Protein AF-A0A497E770-F1 (afdb_monomer)

Sequence (151 aa):
AVSGDGEGLGLEVDGEALLILPGSFDDLVATARLDLGAFEGTIGLAHHVEATGAAIMFTVSKAGEVQLMQRSGQKDTALDTATIPQSRRVVELRTTAAGNHLKGFVDGEMTVHGHGATGEPGGVGLSLNGQGIVRILEMTVEPAGGSSGNN

Radius of gyration: 15.02 Å; Cα contacts (8 Å, |Δi|>4): 407; chains: 1; bounding box: 32×31×53 Å

Solvent-accessible surface area (backbone atoms only — not comparable to full-atom values): 7976 Å² total; per-residue (Å²): 131,83,79,81,84,64,81,54,55,76,41,84,42,80,45,79,48,75,51,69,50,93,67,67,40,63,39,24,37,39,40,38,32,34,38,38,80,55,41,50,47,33,41,31,45,31,32,25,38,43,98,75,53,27,27,35,38,34,36,41,29,55,80,14,48,33,40,33,29,43,32,55,58,94,44,77,41,80,53,28,70,42,74,49,78,59,54,57,50,62,43,38,42,34,40,38,35,54,75,41,45,36,38,32,25,52,73,85,42,81,62,36,69,27,68,50,84,58,75,66,63,13,25,40,32,41,34,39,37,33,44,39,34,42,21,43,65,44,76,51,76,45,72,53,78,77,92,77,73,94,127

Nearest PDB structures (foldseek):
  4b1m-assembly3_C  TM=8.401E-01  e=3.711E-09  Bacillus subtilis
  4cce-assembly1_A  TM=8.482E-01  e=1.479E-05  Mus musculus
  5nxb-assembly1_A  TM=8.382E-01  e=1.033E-05  Mus musculus
  3zr5-assembly1_A  TM=7.896E-01  e=4.557E-06  Mus musculus
  4lbq-assembly2_B  TM=6.178E-01  e=1.269E-03  Mus musculus

Structure (mmCIF, N/CA/C/O backbone):
data_AF-A0A497E770-F1
#
_entry.id   AF-A0A497E770-F1
#
loop_
_atom_site.group_PDB
_atom_site.id
_atom_site.type_symbol
_atom_site.label_atom_id
_atom_site.label_alt_id
_atom_site.label_comp_id
_atom_site.label_asym_id
_atom_site.label_entity_id
_atom_site.label_seq_id
_atom_site.pdbx_PDB_ins_code
_atom_site.Cartn_x
_atom_site.Cartn_y
_atom_site.Cartn_z
_atom_site.occupancy
_atom_site.B_iso_or_equiv
_atom_site.auth_seq_id
_atom_site.auth_comp_id
_atom_site.auth_asym_id
_atom_site.auth_atom_id
_atom_site.pdbx_PDB_model_num
ATOM 1 N N . ALA A 1 1 ? 1.357 -11.106 25.027 1.00 42.34 1 ALA A N 1
ATOM 2 C CA . ALA A 1 1 ? 0.780 -12.242 24.288 1.00 42.34 1 ALA A CA 1
ATOM 3 C C . ALA A 1 1 ? -0.262 -11.666 23.356 1.00 42.34 1 ALA A C 1
ATOM 5 O O . ALA A 1 1 ? -1.248 -11.124 23.839 1.00 42.34 1 ALA A O 1
ATOM 6 N N . VAL A 1 2 ? 0.009 -11.675 22.055 1.00 46.62 2 VAL A N 1
ATOM 7 C CA . VAL A 1 2 ? -0.959 -11.213 21.066 1.00 46.62 2 VAL A CA 1
ATOM 8 C C . VAL A 1 2 ? -2.086 -12.243 21.047 1.00 46.62 2 VAL A C 1
ATOM 10 O O . VAL A 1 2 ? -1.852 -13.396 20.693 1.00 46.62 2 VAL A O 1
ATOM 13 N N . SER A 1 3 ? -3.274 -11.883 21.531 1.00 46.50 3 SER A N 1
ATOM 14 C CA . SER A 1 3 ? -4.437 -12.770 21.479 1.00 46.50 3 SER A CA 1
ATOM 15 C C . SER A 1 3 ? -4.799 -12.998 20.011 1.00 46.50 3 SER A C 1
ATOM 17 O O . SER A 1 3 ? -5.285 -12.092 19.328 1.00 46.50 3 SER A O 1
ATOM 19 N N . GLY A 1 4 ? -4.498 -14.203 19.524 1.00 51.50 4 GLY A N 1
ATOM 20 C CA . GLY A 1 4 ? -4.634 -14.661 18.139 1.00 51.50 4 GLY A CA 1
ATOM 21 C C . GLY A 1 4 ? -6.071 -14.854 17.651 1.00 51.50 4 GLY A C 1
ATOM 22 O O . GLY A 1 4 ? -6.297 -15.641 16.741 1.00 51.50 4 GLY A O 1
ATOM 23 N N . ASP A 1 5 ? -7.040 -14.144 18.222 1.00 59.41 5 ASP A N 1
ATOM 24 C CA . ASP A 1 5 ? -8.452 -14.326 17.897 1.00 59.41 5 ASP A CA 1
ATOM 25 C C . ASP A 1 5 ? -8.842 -13.373 16.759 1.00 59.41 5 ASP A C 1
ATOM 27 O O . ASP A 1 5 ? -9.276 -12.240 16.967 1.00 59.41 5 ASP A O 1
ATOM 31 N N . GLY A 1 6 ? -8.602 -13.813 15.526 1.00 65.88 6 GLY A N 1
ATOM 32 C CA . GLY A 1 6 ? -9.051 -13.150 14.303 1.00 65.88 6 GLY A CA 1
ATOM 33 C C . GLY A 1 6 ? -8.564 -13.893 13.061 1.00 65.88 6 GLY A C 1
ATOM 34 O O . GLY A 1 6 ? -7.470 -14.445 13.069 1.00 65.88 6 GLY A O 1
ATOM 35 N N . GLU A 1 7 ? -9.383 -13.923 12.012 1.00 85.69 7 GLU A N 1
ATOM 36 C CA . GLU A 1 7 ? -9.039 -14.524 10.718 1.00 85.69 7 GLU A CA 1
ATOM 37 C C . GLU A 1 7 ? -7.866 -13.779 10.044 1.00 85.69 7 GLU A C 1
ATOM 39 O O . GLU A 1 7 ? -7.706 -12.571 10.232 1.00 85.69 7 GLU A O 1
ATOM 44 N N . GLY A 1 8 ? -7.057 -14.493 9.254 1.00 92.12 8 GLY A N 1
ATOM 45 C CA . GLY A 1 8 ? -5.955 -13.926 8.467 1.00 92.12 8 GLY A CA 1
ATOM 46 C C . GLY A 1 8 ? -4.569 -13.985 9.125 1.00 92.12 8 GLY A C 1
ATOM 47 O O . GLY A 1 8 ? -4.388 -14.496 10.231 1.00 92.12 8 GLY A O 1
ATOM 48 N N . LEU A 1 9 ? -3.566 -13.459 8.415 1.00 95.06 9 LEU A N 1
ATOM 49 C CA . LEU A 1 9 ? -2.182 -13.354 8.890 1.00 95.06 9 LEU A CA 1
ATOM 50 C C . LEU A 1 9 ? -2.005 -12.062 9.697 1.00 95.06 9 LEU A C 1
ATOM 52 O O . LEU A 1 9 ? -2.073 -10.969 9.140 1.00 95.06 9 LEU A O 1
ATOM 56 N N . GLY A 1 10 ? -1.771 -12.182 11.004 1.00 95.25 10 GLY A N 1
ATOM 57 C CA . GLY A 1 10 ? -1.498 -11.042 11.881 1.00 95.25 10 GLY A CA 1
ATOM 58 C C . GLY A 1 10 ? -0.039 -10.591 11.827 1.00 95.25 10 GLY A C 1
ATOM 59 O O . GLY A 1 10 ? 0.865 -11.403 12.015 1.00 95.25 10 GLY A O 1
ATOM 60 N N . LEU A 1 11 ? 0.176 -9.294 11.622 1.00 94.81 11 LEU A N 1
ATOM 61 C CA . LEU A 1 11 ? 1.476 -8.632 11.671 1.00 94.81 11 LEU A CA 1
ATOM 62 C C . LEU A 1 11 ? 1.491 -7.646 12.835 1.00 94.81 11 LEU A C 1
ATOM 64 O O . LEU A 1 11 ? 0.680 -6.723 12.861 1.00 94.81 11 LEU A O 1
ATOM 68 N N . GLU A 1 12 ? 2.405 -7.838 13.783 1.00 97.00 12 GLU A N 1
ATOM 69 C CA . GLU A 1 12 ? 2.709 -6.829 14.798 1.00 97.00 12 GLU A CA 1
ATOM 70 C C . GLU A 1 12 ? 3.667 -5.798 14.192 1.00 97.00 12 GLU A C 1
ATOM 72 O O . GLU A 1 12 ? 4.723 -6.150 13.667 1.00 97.00 12 GLU A O 1
ATOM 77 N N . VAL A 1 13 ? 3.256 -4.534 14.218 1.00 97.19 13 VAL A N 1
ATOM 78 C CA . VAL A 1 13 ? 3.951 -3.404 13.602 1.00 97.19 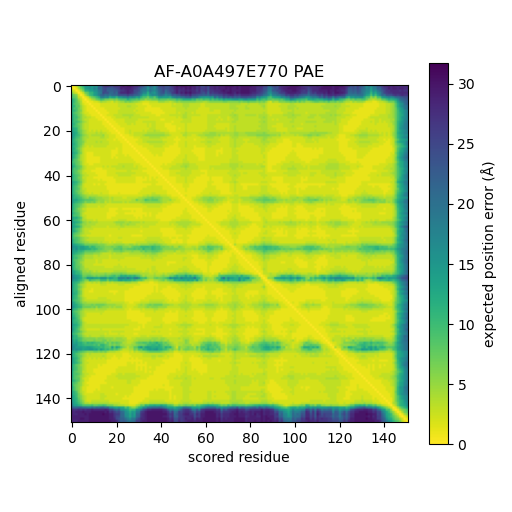13 VAL A CA 1
ATOM 79 C C . VAL A 1 13 ? 4.350 -2.425 14.698 1.00 97.19 13 VAL A C 1
ATOM 81 O O . VAL A 1 13 ? 3.533 -2.087 15.557 1.00 97.19 13 VAL A O 1
ATOM 84 N N . ASP A 1 14 ? 5.594 -1.958 14.639 1.00 97.56 14 ASP A N 1
ATOM 85 C CA . ASP A 1 14 ? 6.119 -0.871 15.463 1.00 97.56 14 ASP A CA 1
ATOM 86 C C . ASP A 1 14 ? 7.058 -0.010 14.603 1.00 97.56 14 ASP A C 1
ATOM 88 O O . ASP A 1 14 ? 8.224 -0.345 14.392 1.00 97.56 14 ASP A O 1
ATOM 92 N N . GLY A 1 15 ? 6.514 1.062 14.026 1.00 97.19 15 GLY A N 1
ATOM 93 C CA . GLY A 1 15 ? 7.199 1.939 13.076 1.00 97.19 15 GLY A CA 1
ATOM 94 C C . GLY A 1 15 ? 6.907 1.614 11.607 1.00 97.19 15 GLY A C 1
ATOM 95 O O . GLY A 1 15 ? 5.825 1.136 11.263 1.00 97.19 15 GLY A O 1
ATOM 96 N N . GLU A 1 16 ? 7.864 1.937 10.732 1.00 95.19 16 GLU A N 1
ATOM 97 C CA . GLU A 1 16 ? 7.757 1.731 9.283 1.00 95.19 16 GLU A CA 1
ATOM 98 C C . GLU A 1 16 ? 8.191 0.314 8.889 1.00 95.19 16 GLU A C 1
ATOM 100 O O . GLU A 1 16 ? 9.257 -0.163 9.281 1.00 95.19 16 GLU A O 1
ATOM 105 N N . ALA A 1 17 ? 7.374 -0.346 8.073 1.00 94.50 17 ALA A N 1
ATOM 106 C CA . ALA A 1 17 ? 7.645 -1.661 7.524 1.00 94.50 17 ALA A CA 1
ATOM 107 C C . ALA A 1 17 ? 7.157 -1.769 6.075 1.00 94.50 17 ALA A C 1
ATOM 109 O O . ALA A 1 17 ? 6.148 -1.182 5.675 1.00 94.50 17 ALA A O 1
ATOM 110 N N . LEU A 1 18 ? 7.872 -2.579 5.297 1.00 94.50 18 LEU A N 1
ATOM 111 C CA . LEU A 1 18 ? 7.521 -2.927 3.929 1.00 94.50 18 LEU A CA 1
ATOM 112 C C . LEU A 1 18 ? 7.555 -4.450 3.787 1.00 94.50 18 LEU A C 1
ATOM 114 O O . LEU A 1 18 ? 8.606 -5.069 3.957 1.00 94.50 18 LEU A O 1
ATOM 118 N N . LEU A 1 19 ? 6.407 -5.054 3.490 1.00 95.25 19 LEU A N 1
ATOM 119 C CA . LEU A 1 19 ? 6.296 -6.487 3.223 1.00 95.25 19 LEU A CA 1
ATOM 120 C C . LEU A 1 19 ? 6.186 -6.696 1.717 1.00 95.25 19 LEU A C 1
ATOM 122 O O . LEU A 1 19 ? 5.151 -6.377 1.140 1.00 95.25 19 LEU A O 1
ATOM 126 N N . ILE A 1 20 ? 7.225 -7.251 1.096 1.00 96.00 20 ILE A N 1
ATOM 127 C CA . ILE A 1 20 ? 7.279 -7.486 -0.352 1.00 96.00 20 ILE A CA 1
ATOM 128 C C . ILE A 1 20 ? 7.013 -8.958 -0.656 1.00 96.00 20 ILE A C 1
ATOM 130 O O . ILE A 1 20 ? 7.652 -9.844 -0.086 1.00 96.00 20 ILE A O 1
ATOM 134 N N . LEU A 1 21 ? 6.072 -9.213 -1.563 1.00 93.81 21 LEU A N 1
ATOM 135 C CA . LEU A 1 21 ? 5.801 -10.553 -2.068 1.00 93.81 21 LEU A CA 1
ATOM 136 C C . LEU A 1 21 ? 6.883 -10.980 -3.074 1.00 93.81 21 LEU A C 1
ATOM 138 O O . LEU A 1 21 ? 7.427 -10.133 -3.786 1.00 93.81 21 LEU A O 1
ATOM 142 N N . PRO A 1 22 ? 7.188 -12.285 -3.186 1.00 91.25 22 PRO A N 1
ATOM 143 C CA . PRO A 1 22 ? 8.055 -12.783 -4.246 1.00 91.25 22 PRO A CA 1
ATOM 144 C C . PRO A 1 22 ? 7.493 -12.456 -5.636 1.00 91.25 22 PRO A C 1
ATOM 146 O O . PRO A 1 22 ? 6.308 -12.663 -5.892 1.00 91.25 22 PRO A O 1
ATOM 149 N N . GLY A 1 23 ? 8.361 -12.010 -6.544 1.00 93.00 23 GLY A N 1
ATOM 150 C CA . GLY A 1 23 ? 8.005 -11.674 -7.923 1.00 93.00 23 GLY A CA 1
ATOM 151 C C . GLY A 1 23 ? 8.440 -10.264 -8.316 1.00 93.00 23 GLY A C 1
ATOM 152 O O . GLY A 1 23 ? 8.894 -9.480 -7.484 1.00 93.00 23 GLY A O 1
ATOM 153 N N . SER A 1 24 ? 8.321 -9.965 -9.605 1.00 95.94 24 SER A N 1
ATOM 154 C CA . SER A 1 24 ? 8.532 -8.637 -10.177 1.00 95.94 24 SER A CA 1
ATOM 155 C C . SER A 1 24 ? 7.436 -8.392 -11.209 1.00 95.94 24 SER A C 1
ATOM 157 O O . SER A 1 24 ? 7.101 -9.297 -11.979 1.00 95.94 24 SER A O 1
ATOM 159 N N . PHE A 1 25 ? 6.841 -7.204 -11.161 1.00 96.31 25 PHE A N 1
ATOM 160 C CA . PHE A 1 25 ? 5.668 -6.842 -11.943 1.00 96.31 25 PHE A CA 1
ATOM 161 C C . PHE A 1 25 ? 5.871 -5.464 -12.570 1.00 96.31 25 PHE A C 1
ATOM 163 O O . PHE A 1 25 ? 6.338 -4.544 -11.897 1.00 96.31 25 PHE A O 1
ATOM 170 N N . ASP A 1 26 ? 5.518 -5.365 -13.849 1.00 95.31 26 ASP A N 1
ATOM 171 C CA . ASP A 1 26 ? 5.428 -4.117 -14.606 1.00 95.31 26 ASP A CA 1
ATOM 172 C C . ASP A 1 26 ? 3.988 -3.593 -14.479 1.00 95.31 26 ASP A C 1
ATOM 174 O O . ASP A 1 26 ? 3.549 -3.214 -13.394 1.00 95.31 26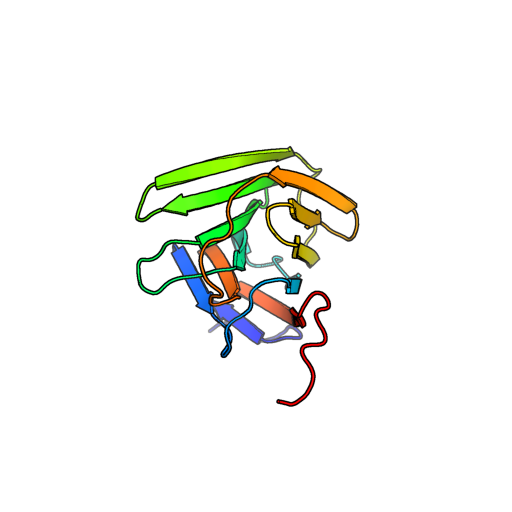 ASP A O 1
ATOM 178 N N . ASP A 1 27 ? 3.176 -3.733 -15.524 1.00 95.94 27 ASP A N 1
ATOM 179 C CA . ASP A 1 27 ? 1.733 -3.535 -15.445 1.00 95.94 27 ASP A CA 1
ATOM 180 C C . ASP A 1 27 ? 1.085 -4.537 -14.474 1.00 95.94 27 ASP A C 1
ATOM 182 O O . ASP A 1 27 ? 1.232 -5.759 -14.599 1.00 95.94 27 ASP A O 1
ATOM 186 N N . LEU A 1 28 ? 0.336 -4.025 -13.495 1.00 97.50 28 LEU A N 1
ATOM 187 C CA . LEU A 1 28 ? -0.188 -4.822 -12.385 1.00 97.50 28 LEU A CA 1
ATOM 188 C C . LEU A 1 28 ? -1.523 -4.320 -11.844 1.00 97.50 28 LEU A C 1
ATOM 190 O O . LEU A 1 28 ? -1.855 -3.135 -11.898 1.00 97.50 28 LEU A O 1
ATOM 194 N N . VAL A 1 29 ? -2.240 -5.248 -11.222 1.00 98.25 29 VAL A N 1
ATOM 195 C CA . VAL A 1 29 ? -3.309 -4.996 -10.263 1.00 98.25 29 VAL A CA 1
ATOM 196 C C . VAL A 1 29 ? -2.905 -5.658 -8.954 1.00 98.25 29 VAL A C 1
ATOM 198 O O . VAL A 1 29 ? -2.672 -6.863 -8.915 1.00 98.25 29 VAL A O 1
ATOM 201 N N . ALA A 1 30 ? -2.839 -4.887 -7.874 1.00 98.44 30 ALA A N 1
ATOM 202 C CA . ALA A 1 30 ? -2.635 -5.425 -6.535 1.00 98.44 30 ALA A CA 1
ATOM 203 C C . ALA A 1 30 ? -3.823 -5.066 -5.653 1.00 98.44 30 ALA A C 1
ATOM 205 O O . ALA A 1 30 ? -4.250 -3.912 -5.636 1.00 98.44 30 ALA A O 1
ATOM 206 N N . THR A 1 31 ? -4.350 -6.048 -4.928 1.00 98.62 31 THR A N 1
ATOM 207 C CA . THR A 1 31 ? -5.463 -5.872 -3.989 1.00 98.62 31 THR A CA 1
ATOM 208 C C . THR A 1 31 ? -5.063 -6.429 -2.629 1.00 98.62 31 THR A C 1
ATOM 210 O O . THR A 1 31 ? -4.452 -7.491 -2.549 1.00 98.62 31 THR A O 1
ATOM 213 N N . ALA A 1 32 ? -5.409 -5.727 -1.554 1.00 9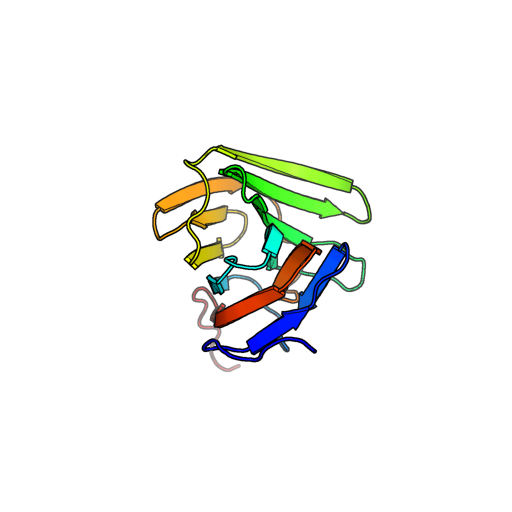8.44 32 ALA A N 1
ATOM 214 C CA . ALA A 1 32 ? -5.254 -6.205 -0.189 1.00 98.44 32 ALA A CA 1
ATOM 215 C C . ALA A 1 32 ? -6.501 -5.894 0.632 1.00 98.44 32 ALA A C 1
ATOM 217 O O . ALA A 1 32 ? -6.984 -4.763 0.643 1.00 98.44 32 ALA A O 1
ATOM 218 N N . ARG A 1 33 ? -6.987 -6.893 1.367 1.00 98.12 33 ARG A N 1
ATOM 219 C CA . ARG A 1 33 ? -8.090 -6.753 2.316 1.00 98.12 33 ARG A CA 1
ATOM 220 C C . ARG A 1 33 ? -7.546 -6.915 3.728 1.00 98.12 33 ARG A C 1
ATOM 222 O O . ARG A 1 33 ? -6.981 -7.958 4.062 1.00 98.12 33 ARG A O 1
ATOM 229 N N . LEU A 1 34 ? -7.686 -5.876 4.544 1.00 97.25 34 LEU A N 1
ATOM 230 C CA . LEU A 1 34 ? -6.986 -5.739 5.822 1.00 97.25 34 LEU A CA 1
ATOM 231 C C . LEU A 1 34 ? -7.971 -5.451 6.960 1.00 97.25 34 LEU A C 1
ATOM 233 O O . LEU A 1 34 ? -8.878 -4.642 6.786 1.00 97.25 34 LEU A O 1
ATOM 237 N N . ASP A 1 35 ? -7.775 -6.066 8.130 1.00 95.94 35 ASP A N 1
ATOM 238 C CA . ASP A 1 35 ? -8.423 -5.662 9.389 1.00 95.94 35 ASP A CA 1
ATOM 239 C C . ASP A 1 35 ? -7.449 -4.807 10.217 1.00 95.94 35 ASP A C 1
ATOM 241 O O . ASP A 1 35 ? -6.369 -5.259 10.609 1.00 95.94 35 ASP A O 1
ATOM 245 N N . LEU A 1 36 ? -7.859 -3.563 10.468 1.00 94.19 36 LEU A N 1
ATOM 246 C CA . LEU A 1 36 ? -7.144 -2.499 11.173 1.00 94.19 36 LEU A CA 1
ATOM 247 C C . LEU A 1 36 ? -7.699 -2.247 12.584 1.00 94.19 36 LEU A C 1
ATOM 249 O O . LEU A 1 36 ? -7.361 -1.251 13.223 1.00 94.19 36 LEU A O 1
ATOM 253 N N . GLY A 1 37 ? -8.577 -3.117 13.094 1.00 93.81 37 GLY A N 1
ATOM 254 C CA . GLY A 1 37 ? -9.256 -2.920 14.378 1.00 93.81 37 GLY A CA 1
ATOM 255 C C . GLY A 1 37 ? -8.316 -2.764 15.576 1.00 93.81 37 GLY A C 1
ATOM 256 O O . GLY A 1 37 ? -8.712 -2.173 16.577 1.00 93.81 37 GLY A O 1
ATOM 257 N N . ALA A 1 38 ? -7.081 -3.258 15.462 1.00 94.69 38 ALA A N 1
ATOM 258 C CA . ALA A 1 38 ? -6.032 -3.161 16.475 1.00 94.69 38 ALA A CA 1
ATOM 259 C C . ALA A 1 38 ? -4.779 -2.418 15.973 1.00 94.69 38 ALA A C 1
ATOM 261 O O . ALA A 1 38 ? -3.701 -2.611 16.530 1.00 94.69 38 ALA A O 1
ATOM 262 N N . PHE A 1 39 ? -4.906 -1.603 14.923 1.00 95.19 39 PHE A N 1
ATOM 263 C CA . PHE A 1 39 ? -3.807 -0.836 14.339 1.00 95.19 39 PHE A CA 1
ATOM 264 C C . PHE A 1 39 ? -4.120 0.662 14.329 1.00 95.19 39 PHE A C 1
ATOM 266 O O . PHE A 1 39 ? -5.250 1.082 14.053 1.00 95.19 39 PHE A O 1
ATOM 273 N N . GLU A 1 40 ? -3.100 1.464 14.612 1.00 95.44 40 GLU A N 1
ATOM 274 C CA . GLU A 1 40 ? -3.104 2.917 14.478 1.00 95.44 40 GLU A CA 1
ATOM 275 C C . GLU A 1 40 ? -1.958 3.331 13.556 1.00 95.44 40 GLU A C 1
ATOM 277 O O . GLU A 1 40 ? -0.811 2.946 13.783 1.00 95.44 40 GLU A O 1
ATOM 282 N N . GLY A 1 41 ? -2.258 4.125 12.527 1.00 95.94 41 GLY A N 1
ATOM 283 C CA . GLY A 1 41 ? -1.259 4.616 11.583 1.00 95.94 41 GLY A CA 1
ATOM 284 C C . GLY A 1 41 ? -1.753 4.657 10.142 1.00 95.94 41 GLY A C 1
ATOM 285 O O . GLY A 1 41 ? -2.941 4.866 9.872 1.00 95.94 41 GLY A O 1
ATOM 286 N N . THR A 1 42 ? -0.809 4.453 9.230 1.00 97.62 42 THR A N 1
ATOM 287 C CA . THR A 1 42 ? -0.993 4.473 7.781 1.00 97.62 42 THR A CA 1
ATOM 288 C C . THR A 1 42 ? -0.667 3.104 7.203 1.00 97.62 42 THR A C 1
ATOM 290 O O . THR A 1 42 ? 0.349 2.495 7.537 1.00 97.62 42 THR A O 1
ATOM 293 N N . ILE A 1 43 ? -1.539 2.631 6.321 1.00 97.88 43 ILE A N 1
ATOM 294 C CA . ILE A 1 43 ? -1.342 1.420 5.526 1.00 97.88 43 ILE A CA 1
ATOM 295 C C . ILE A 1 43 ? -1.257 1.784 4.049 1.00 97.88 43 ILE A C 1
ATOM 297 O O . ILE A 1 43 ? -1.648 2.878 3.649 1.00 97.88 43 ILE A O 1
ATOM 301 N N . GLY A 1 44 ? -0.798 0.866 3.215 1.00 98.06 44 GLY A N 1
ATOM 302 C CA . GLY A 1 44 ? -0.778 1.088 1.785 1.00 98.06 44 GLY A CA 1
ATOM 303 C C . GLY A 1 44 ? -0.327 -0.112 0.983 1.00 98.06 44 GLY A C 1
ATOM 304 O O . GLY A 1 44 ? 0.132 -1.117 1.526 1.00 98.06 44 GLY A O 1
ATOM 305 N N . LEU A 1 45 ? -0.428 0.037 -0.330 1.00 98.69 45 LEU A N 1
ATOM 306 C CA . LEU A 1 45 ? 0.184 -0.840 -1.313 1.00 98.69 45 LEU A CA 1
ATOM 307 C C . LEU A 1 45 ? 1.398 -0.132 -1.909 1.00 98.69 45 LEU A C 1
ATOM 309 O O . LEU A 1 45 ? 1.316 1.026 -2.317 1.00 98.69 45 LEU A O 1
ATOM 313 N N . ALA A 1 46 ? 2.517 -0.840 -1.958 1.00 97.81 46 ALA A N 1
ATOM 314 C CA . ALA A 1 46 ? 3.729 -0.410 -2.634 1.00 97.81 46 ALA A CA 1
ATOM 315 C C . ALA A 1 46 ? 3.933 -1.270 -3.878 1.00 97.81 46 ALA A C 1
ATOM 317 O O . ALA A 1 46 ? 3.734 -2.485 -3.824 1.00 97.81 46 ALA A O 1
ATOM 318 N N . HIS A 1 47 ? 4.340 -0.668 -4.988 1.00 97.75 47 HIS A N 1
ATOM 319 C CA . HIS A 1 47 ? 4.686 -1.402 -6.199 1.00 97.75 47 HIS A CA 1
ATOM 320 C C . HIS A 1 47 ? 5.857 -0.769 -6.939 1.00 97.75 47 HIS A C 1
ATOM 322 O O . HIS A 1 47 ? 6.230 0.371 -6.660 1.00 97.75 47 HIS A O 1
ATOM 328 N N . HIS A 1 48 ? 6.428 -1.527 -7.881 1.00 97.00 48 HIS A N 1
ATOM 329 C CA . HIS A 1 48 ? 7.703 -1.189 -8.520 1.00 97.00 48 HIS A CA 1
ATOM 330 C C . HIS A 1 48 ? 8.786 -0.898 -7.473 1.00 97.00 48 HIS A C 1
ATOM 332 O O . HIS A 1 48 ? 9.563 0.044 -7.582 1.00 97.00 48 HIS A O 1
ATOM 338 N N . VAL A 1 49 ? 8.788 -1.687 -6.396 1.00 96.44 49 VAL A N 1
ATOM 339 C CA . VAL A 1 49 ? 9.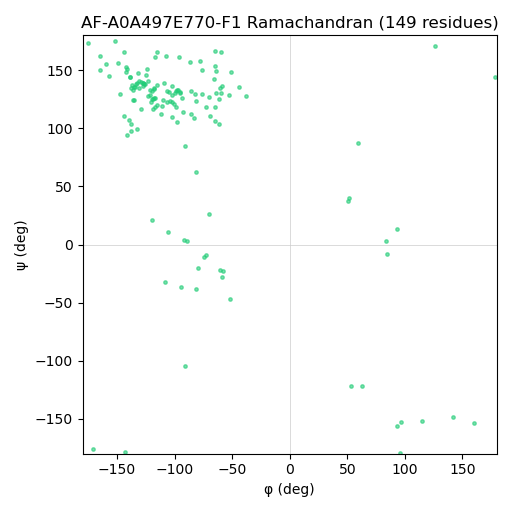764 -1.535 -5.324 1.00 96.44 49 VAL A CA 1
ATOM 340 C C . VAL A 1 49 ? 11.114 -2.030 -5.826 1.00 96.44 49 VAL A C 1
ATOM 342 O O . VAL A 1 49 ? 11.272 -3.210 -6.154 1.00 96.44 49 VAL A O 1
ATOM 345 N N . GLU A 1 50 ? 12.082 -1.125 -5.863 1.00 93.75 50 GLU A N 1
ATOM 346 C CA . GLU A 1 50 ? 13.456 -1.388 -6.267 1.00 93.75 50 GLU A CA 1
ATOM 347 C C . GLU A 1 50 ? 14.368 -1.646 -5.060 1.00 93.75 50 GLU A C 1
ATOM 349 O O . GLU A 1 50 ? 14.112 -1.210 -3.936 1.00 93.75 50 GLU A O 1
ATOM 354 N N . ALA A 1 51 ? 15.523 -2.270 -5.307 1.00 88.50 51 ALA A N 1
ATOM 355 C CA . ALA A 1 51 ? 16.561 -2.458 -4.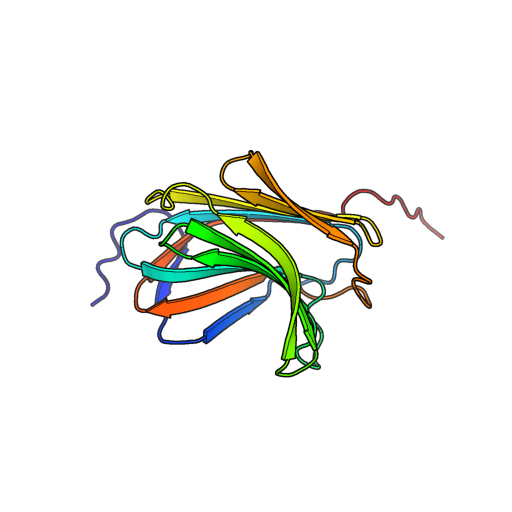288 1.00 88.50 51 ALA A CA 1
ATOM 356 C C . ALA A 1 51 ? 17.115 -1.130 -3.728 1.00 88.50 51 ALA A C 1
ATOM 358 O O . ALA A 1 51 ? 17.660 -1.097 -2.627 1.00 88.50 51 ALA A O 1
ATOM 359 N N . THR A 1 52 ? 16.975 -0.036 -4.480 1.00 88.69 52 THR A N 1
ATOM 360 C CA . THR A 1 52 ? 17.363 1.325 -4.079 1.00 88.69 52 THR A CA 1
ATOM 361 C C . THR A 1 52 ? 16.399 1.945 -3.058 1.00 88.69 52 THR A C 1
ATOM 363 O O . THR A 1 52 ? 16.701 3.001 -2.501 1.00 88.69 52 THR A O 1
ATOM 366 N N . GLY A 1 53 ? 15.243 1.315 -2.817 1.00 87.94 53 GLY A N 1
ATOM 367 C CA . GLY A 1 53 ? 14.145 1.865 -2.024 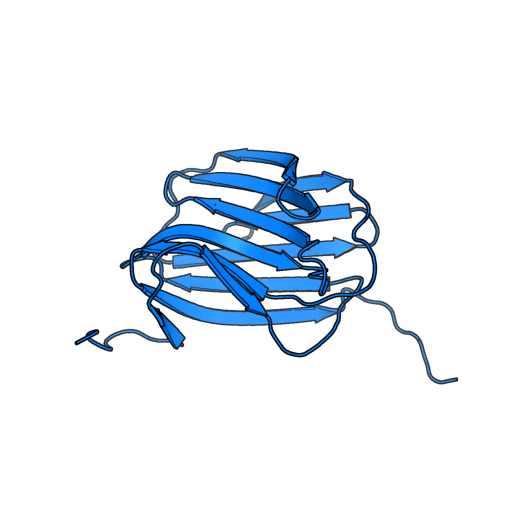1.00 87.94 53 GLY A CA 1
ATOM 368 C C . GLY A 1 53 ? 13.218 2.798 -2.809 1.00 87.94 53 GLY A C 1
ATOM 369 O O . GLY A 1 53 ? 12.298 3.363 -2.218 1.00 87.94 53 GLY A O 1
ATOM 370 N N . ALA A 1 54 ? 13.441 2.975 -4.117 1.00 93.88 54 ALA A N 1
ATOM 371 C CA . ALA A 1 54 ? 12.468 3.626 -4.987 1.00 93.88 54 ALA A CA 1
ATOM 372 C C . ALA A 1 54 ? 11.200 2.768 -5.106 1.00 93.88 54 ALA A C 1
ATOM 374 O O . ALA A 1 54 ? 11.277 1.538 -5.096 1.00 93.88 54 ALA A O 1
ATOM 375 N N . ALA A 1 55 ? 10.040 3.420 -5.157 1.00 96.25 55 ALA A N 1
ATOM 376 C CA . ALA A 1 55 ? 8.743 2.754 -5.225 1.00 96.25 55 ALA A CA 1
ATOM 377 C C . ALA A 1 55 ? 7.639 3.727 -5.650 1.00 96.25 55 ALA A C 1
ATOM 379 O O . ALA A 1 55 ? 7.760 4.943 -5.488 1.00 96.25 55 ALA A O 1
ATOM 380 N N . ILE A 1 56 ? 6.510 3.186 -6.093 1.00 97.69 56 ILE A N 1
ATOM 381 C CA . ILE A 1 56 ? 5.227 3.886 -6.074 1.00 97.69 56 ILE A CA 1
ATOM 382 C C . ILE A 1 56 ? 4.445 3.407 -4.854 1.00 97.69 56 ILE A C 1
ATOM 384 O O . ILE A 1 56 ? 4.328 2.204 -4.616 1.00 97.69 56 ILE A O 1
ATOM 388 N N . MET A 1 57 ? 3.901 4.347 -4.088 1.00 97.69 57 MET A N 1
ATOM 389 C CA . MET A 1 57 ? 3.169 4.069 -2.857 1.00 97.69 57 MET A CA 1
ATOM 390 C C . MET A 1 57 ? 1.753 4.630 -2.970 1.00 97.69 57 MET A C 1
ATOM 392 O O . MET A 1 57 ? 1.564 5.807 -3.271 1.00 97.69 57 MET A O 1
ATOM 396 N N . PHE A 1 58 ? 0.762 3.793 -2.691 1.00 98.56 58 PHE A N 1
ATOM 397 C CA . PHE A 1 58 ? -0.628 4.180 -2.488 1.00 98.56 58 PHE A CA 1
ATOM 398 C C . PHE A 1 58 ? -0.977 3.942 -1.021 1.00 98.56 58 PHE A C 1
ATOM 400 O O . PHE A 1 58 ? -1.003 2.793 -0.584 1.00 98.56 58 PHE A O 1
ATOM 407 N N . THR A 1 59 ? -1.216 5.004 -0.254 1.00 98.25 59 THR A N 1
ATOM 408 C CA . THR A 1 59 ? -1.398 4.929 1.199 1.00 98.25 59 THR A CA 1
ATOM 409 C C . THR A 1 59 ? -2.714 5.536 1.664 1.00 98.25 59 THR A C 1
ATOM 411 O O . THR A 1 59 ? -3.247 6.459 1.050 1.00 98.25 59 THR A O 1
ATOM 414 N N . VAL A 1 60 ? -3.227 5.001 2.772 1.00 98.06 60 VAL A N 1
ATOM 415 C CA . VAL A 1 60 ? -4.436 5.442 3.469 1.00 98.06 60 VAL A CA 1
ATOM 416 C C . VAL A 1 60 ? -4.154 5.479 4.970 1.00 98.06 60 VAL A C 1
ATOM 418 O O . VAL A 1 60 ? -3.732 4.478 5.556 1.00 98.06 60 VAL A O 1
ATOM 421 N N . SER A 1 61 ? -4.378 6.627 5.606 1.00 95.69 61 SER A N 1
ATOM 422 C CA . SER A 1 61 ? -4.321 6.755 7.065 1.00 95.69 61 SER A CA 1
ATOM 423 C C . SER A 1 61 ? -5.666 6.411 7.701 1.00 95.69 61 SER A C 1
ATOM 425 O O . SER A 1 61 ? -6.721 6.556 7.079 1.00 95.69 61 SER A O 1
ATOM 427 N N . LYS A 1 62 ? -5.663 6.029 8.983 1.00 88.06 62 LYS A N 1
ATOM 428 C CA . LYS A 1 62 ? -6.912 5.789 9.728 1.00 88.06 62 LYS A CA 1
ATOM 429 C C . LYS A 1 62 ? -7.836 7.015 9.781 1.00 88.06 62 LYS A C 1
ATOM 431 O O . LYS A 1 62 ? -9.059 6.886 9.854 1.00 88.06 62 LYS A O 1
ATOM 436 N N . ALA A 1 63 ? -7.252 8.213 9.713 1.00 90.69 63 ALA A N 1
ATOM 437 C CA . ALA A 1 63 ? -7.985 9.473 9.651 1.00 90.69 63 ALA A CA 1
ATOM 438 C C . ALA A 1 63 ? -8.668 9.718 8.291 1.00 90.69 63 ALA A C 1
ATOM 440 O O . ALA A 1 63 ? -9.486 10.629 8.196 1.00 90.69 63 ALA A O 1
ATOM 441 N N . GLY A 1 64 ? -8.380 8.897 7.274 1.00 94.75 64 GLY A N 1
ATOM 442 C CA . GLY A 1 64 ? -8.956 9.000 5.935 1.00 94.75 64 GLY A CA 1
ATOM 443 C C . GLY A 1 64 ? -8.117 9.817 4.952 1.00 94.75 64 GLY A C 1
ATOM 444 O O . GLY A 1 64 ? -8.615 10.170 3.888 1.00 94.75 64 GLY A O 1
ATOM 445 N N . GLU A 1 65 ? -6.860 10.131 5.274 1.00 97.31 65 GLU A N 1
ATOM 446 C CA . GLU A 1 65 ? -5.949 10.775 4.320 1.00 97.31 65 GLU A CA 1
ATOM 447 C C . GLU A 1 65 ? -5.458 9.744 3.309 1.00 97.31 65 GLU A C 1
ATOM 449 O O . GLU A 1 65 ? -4.970 8.685 3.702 1.00 97.31 65 GLU A O 1
ATOM 454 N N . VAL A 1 66 ? -5.567 10.060 2.019 1.00 98.44 66 VAL A N 1
ATOM 455 C CA . VAL A 1 66 ? -5.181 9.166 0.927 1.00 98.44 66 VAL A CA 1
ATOM 456 C C . VAL A 1 66 ? -4.125 9.837 0.068 1.00 98.44 66 VAL A C 1
ATOM 458 O O . VAL A 1 66 ? -4.278 10.997 -0.318 1.00 98.44 66 VAL A O 1
ATOM 461 N N . GLN A 1 67 ? -3.055 9.112 -0.244 1.00 98.38 67 GLN A N 1
ATOM 462 C CA . GLN A 1 67 ? -1.977 9.624 -1.080 1.00 98.38 67 GLN A CA 1
ATOM 463 C C . GLN A 1 67 ? -1.520 8.576 -2.087 1.00 98.38 67 GLN A C 1
ATOM 465 O O . GLN A 1 67 ? -1.328 7.408 -1.755 1.00 98.38 67 GLN A O 1
ATOM 470 N N . LEU A 1 68 ? -1.291 9.025 -3.313 1.00 98.62 68 LEU A N 1
ATOM 471 C CA . LEU A 1 68 ? -0.507 8.314 -4.307 1.00 98.62 68 LEU A CA 1
ATOM 472 C C . LEU A 1 68 ? 0.792 9.089 -4.500 1.00 98.62 68 LEU A C 1
ATOM 474 O O . LEU A 1 68 ? 0.765 10.285 -4.789 1.00 98.62 68 LEU A O 1
ATOM 478 N N . MET A 1 69 ? 1.931 8.432 -4.331 1.00 97.50 69 MET A N 1
ATOM 479 C CA . MET A 1 69 ? 3.234 9.090 -4.328 1.00 97.50 69 MET A CA 1
ATOM 480 C C . MET A 1 69 ? 4.301 8.243 -5.010 1.00 97.50 69 MET A C 1
ATOM 482 O O . MET A 1 69 ? 4.242 7.015 -5.019 1.00 97.50 69 MET A O 1
ATOM 486 N N . GLN A 1 70 ? 5.307 8.925 -5.541 1.00 96.62 70 GLN A N 1
ATOM 487 C CA . GLN A 1 70 ? 6.544 8.324 -6.006 1.00 96.62 70 GLN A CA 1
ATOM 488 C C . GLN A 1 70 ? 7.641 8.569 -4.970 1.00 96.62 70 GLN A C 1
ATOM 490 O O . GLN A 1 70 ? 7.948 9.718 -4.636 1.00 96.62 70 GLN A O 1
ATOM 495 N N . ARG A 1 71 ? 8.232 7.482 -4.479 1.00 94.50 71 ARG A N 1
ATOM 496 C CA . ARG A 1 71 ? 9.368 7.475 -3.564 1.00 94.50 71 ARG A CA 1
ATOM 497 C C . ARG A 1 71 ? 10.662 7.322 -4.348 1.00 94.50 71 ARG A C 1
ATOM 499 O O . ARG A 1 71 ? 10.799 6.422 -5.171 1.00 94.50 71 ARG A O 1
ATOM 506 N N . SER A 1 72 ? 11.631 8.180 -4.052 1.00 90.75 72 SER A N 1
ATOM 507 C CA . SER A 1 72 ? 13.001 8.096 -4.560 1.00 90.75 72 SER A CA 1
ATOM 508 C C . SER A 1 72 ? 13.970 8.279 -3.395 1.00 90.75 72 SER A C 1
ATOM 510 O O . SER A 1 72 ? 14.228 9.405 -2.955 1.00 90.75 72 SER A O 1
ATOM 512 N N . GLY A 1 73 ? 14.506 7.174 -2.873 1.00 82.06 73 GLY A N 1
ATOM 513 C CA . GLY A 1 73 ? 15.279 7.186 -1.631 1.00 82.06 73 GLY A CA 1
ATOM 514 C C . GLY A 1 73 ? 14.407 7.626 -0.450 1.00 82.06 73 GLY A C 1
ATOM 515 O O . GLY A 1 73 ? 13.380 7.017 -0.184 1.00 82.06 73 GLY A O 1
ATOM 516 N N . GLN A 1 74 ? 14.795 8.702 0.243 1.00 79.56 74 GLN A N 1
ATOM 517 C CA . GLN A 1 74 ? 14.037 9.253 1.384 1.00 79.56 74 GLN A CA 1
ATOM 518 C C . GLN A 1 74 ? 13.022 10.341 1.003 1.00 79.56 74 GLN A C 1
ATOM 520 O O . GLN A 1 74 ? 12.437 10.973 1.882 1.00 79.56 74 GLN A O 1
ATOM 525 N N . LYS A 1 75 ? 12.851 10.626 -0.291 1.00 89.69 75 LYS A N 1
ATOM 526 C CA . LYS A 1 75 ? 11.957 11.686 -0.753 1.00 89.69 75 LYS A CA 1
ATOM 527 C C . LYS A 1 75 ? 10.695 11.093 -1.361 1.00 89.69 75 LYS A C 1
ATOM 529 O O . LYS A 1 75 ? 10.777 10.408 -2.379 1.00 89.69 75 LYS A O 1
ATOM 534 N N . ASP A 1 76 ? 9.557 11.482 -0.802 1.00 93.81 76 ASP A N 1
ATOM 535 C CA . ASP A 1 76 ? 8.238 11.213 -1.365 1.00 93.81 76 ASP A CA 1
ATOM 536 C C . ASP A 1 76 ? 7.748 12.432 -2.153 1.00 93.81 76 ASP A C 1
ATOM 538 O O . ASP A 1 76 ? 7.848 13.578 -1.706 1.00 93.81 76 ASP A O 1
ATOM 542 N N . THR A 1 77 ? 7.248 12.188 -3.362 1.00 96.12 77 THR A N 1
ATOM 543 C CA . THR A 1 77 ? 6.606 13.197 -4.210 1.00 96.12 77 THR A CA 1
ATOM 544 C C . THR A 1 77 ? 5.173 12.766 -4.462 1.00 96.12 77 THR A C 1
ATO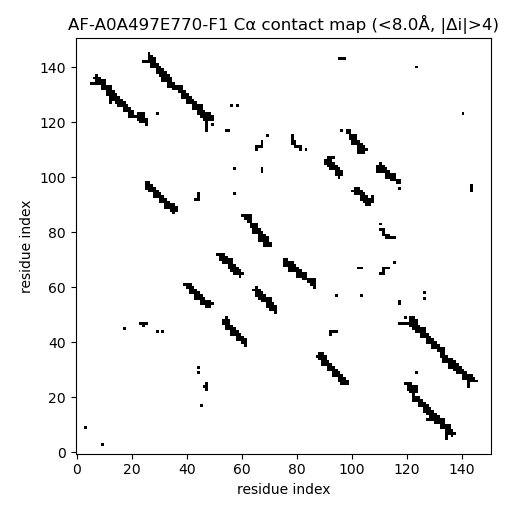M 546 O O . THR A 1 77 ? 4.944 11.724 -5.073 1.00 96.12 77 THR A O 1
ATOM 549 N N . ALA A 1 78 ? 4.210 13.558 -3.993 1.00 97.25 78 ALA A N 1
ATOM 550 C CA . ALA A 1 78 ? 2.800 13.292 -4.243 1.00 97.25 78 ALA A CA 1
ATOM 551 C C . ALA A 1 78 ? 2.496 13.393 -5.746 1.00 97.25 78 ALA A C 1
ATOM 553 O O . ALA A 1 78 ? 2.860 14.373 -6.398 1.00 97.25 78 ALA A O 1
ATOM 554 N N . LEU A 1 79 ? 1.830 12.371 -6.272 1.00 97.81 79 LEU A N 1
ATOM 555 C CA . LEU A 1 79 ? 1.267 12.337 -7.619 1.00 97.81 79 LEU A CA 1
ATOM 556 C C . LEU A 1 79 ? -0.205 12.754 -7.595 1.00 97.81 79 LEU A C 1
ATOM 558 O O . LEU A 1 79 ? -0.658 13.421 -8.520 1.00 97.81 79 LEU A O 1
ATOM 562 N N . ASP A 1 80 ? -0.926 12.363 -6.542 1.00 98.56 80 ASP A N 1
ATOM 563 C CA . ASP A 1 80 ? -2.304 12.768 -6.273 1.00 98.56 80 ASP A CA 1
ATOM 564 C C . ASP A 1 80 ? -2.644 12.563 -4.786 1.00 98.56 80 ASP A C 1
ATOM 566 O O . ASP A 1 80 ? -2.026 11.732 -4.107 1.00 98.56 80 ASP A O 1
ATOM 570 N N . THR A 1 81 ? -3.613 13.314 -4.267 1.00 98.50 81 THR A N 1
ATOM 571 C CA . THR A 1 81 ? -4.068 13.217 -2.873 1.00 98.50 81 THR A CA 1
ATOM 572 C C . THR A 1 81 ? -5.579 13.366 -2.764 1.00 98.50 81 THR A C 1
ATOM 574 O O . THR A 1 81 ? -6.225 14.043 -3.560 1.00 98.50 81 THR A O 1
ATOM 577 N N . ALA A 1 82 ? -6.156 12.744 -1.741 1.00 98.25 82 ALA A N 1
ATOM 578 C CA . ALA A 1 82 ? -7.583 12.809 -1.472 1.00 98.25 82 ALA A CA 1
ATOM 579 C C . ALA A 1 82 ? -7.876 12.634 0.022 1.00 98.25 82 ALA A C 1
ATOM 581 O O . ALA A 1 82 ? -6.995 12.368 0.846 1.00 98.25 82 ALA A O 1
ATOM 582 N N . THR A 1 83 ? -9.146 12.785 0.384 1.00 97.50 83 THR A N 1
ATOM 583 C CA . THR A 1 83 ? -9.642 12.472 1.723 1.00 97.50 83 THR A CA 1
ATOM 584 C C . THR A 1 83 ? -10.944 11.706 1.602 1.00 97.50 83 THR A C 1
ATOM 586 O O . THR A 1 83 ? -11.821 12.078 0.823 1.00 97.50 83 THR A O 1
ATOM 589 N N . ILE A 1 84 ? -11.068 10.650 2.392 1.00 95.12 84 ILE A N 1
ATOM 590 C CA . ILE A 1 84 ? -12.276 9.837 2.516 1.00 95.12 84 ILE A CA 1
ATOM 591 C C . ILE A 1 84 ? -12.806 9.931 3.950 1.00 95.12 84 ILE A C 1
ATOM 593 O O . ILE A 1 84 ? -12.058 10.301 4.861 1.00 95.12 84 ILE A O 1
ATOM 597 N N . PRO A 1 85 ? -14.084 9.596 4.201 1.00 92.44 85 PRO A N 1
ATOM 598 C CA . PRO A 1 85 ? -14.534 9.325 5.560 1.00 92.44 85 PRO A CA 1
ATOM 599 C C . PRO A 1 85 ? -13.610 8.302 6.229 1.00 92.44 85 PRO A C 1
ATOM 601 O O . PRO A 1 85 ? -13.072 7.427 5.551 1.00 92.44 85 PRO A O 1
ATOM 604 N N . GLN A 1 86 ? -13.437 8.413 7.549 1.00 84.38 86 GLN A N 1
ATOM 605 C CA . GLN A 1 86 ? -12.515 7.564 8.311 1.00 84.38 86 GLN A CA 1
ATOM 606 C C . GLN A 1 86 ? -12.605 6.090 7.908 1.00 84.38 86 GLN A C 1
ATOM 608 O O . GLN A 1 86 ? -13.702 5.536 7.766 1.00 84.38 86 GLN A O 1
ATOM 613 N N . SER A 1 87 ? -11.436 5.462 7.751 1.00 73.62 87 SER A N 1
ATOM 614 C CA . SER A 1 87 ? -11.353 4.082 7.288 1.00 73.62 87 SER A CA 1
ATOM 615 C C . SER A 1 87 ? -12.080 3.161 8.260 1.00 73.62 87 SER A C 1
ATOM 617 O O . SER A 1 87 ? -11.906 3.245 9.482 1.00 73.62 87 SER A O 1
ATOM 619 N N . ARG A 1 88 ? -12.880 2.248 7.715 1.00 84.62 88 ARG A N 1
ATOM 620 C CA . ARG A 1 88 ? -13.562 1.222 8.501 1.00 84.62 88 ARG A CA 1
ATOM 621 C C . ARG A 1 88 ? -12.540 0.273 9.128 1.00 84.62 88 ARG A C 1
ATOM 623 O O . ARG A 1 88 ? -11.377 0.229 8.741 1.00 84.62 88 ARG A O 1
ATOM 630 N N . ARG A 1 89 ? -13.007 -0.533 10.088 1.00 92.06 89 ARG A N 1
ATOM 631 C CA . ARG A 1 89 ? -12.199 -1.604 10.687 1.00 92.06 89 ARG A CA 1
ATOM 632 C C . ARG A 1 89 ? -11.586 -2.511 9.618 1.00 92.06 89 ARG A C 1
ATOM 634 O O . ARG A 1 89 ? -10.413 -2.829 9.717 1.00 92.06 89 ARG A O 1
ATOM 641 N N . VAL A 1 90 ? -12.385 -2.939 8.644 1.00 95.06 90 VAL A N 1
ATOM 642 C CA . VAL A 1 90 ? -11.910 -3.717 7.496 1.00 95.06 90 VAL A CA 1
ATOM 643 C C . VAL A 1 90 ? -11.917 -2.813 6.278 1.00 95.06 90 VAL A C 1
ATOM 645 O O . VAL A 1 90 ? -12.925 -2.147 6.044 1.00 95.06 90 VAL A O 1
ATOM 648 N N . VAL A 1 91 ? -10.819 -2.815 5.531 1.00 96.44 91 VAL A N 1
ATOM 649 C CA . VAL A 1 91 ? -10.643 -2.012 4.319 1.00 96.44 91 VAL A CA 1
ATOM 650 C C . VAL A 1 91 ? -10.127 -2.880 3.177 1.00 96.44 91 VAL A C 1
ATOM 652 O O . VAL A 1 91 ? -9.288 -3.761 3.391 1.00 96.44 91 VAL A O 1
ATOM 655 N N . GLU A 1 92 ? -10.624 -2.636 1.969 1.00 97.94 92 GLU A N 1
ATOM 656 C CA . GLU A 1 92 ? -10.007 -3.115 0.733 1.00 97.94 92 GLU A CA 1
ATOM 657 C C . GLU A 1 92 ? -9.208 -1.979 0.093 1.00 97.94 92 GLU A C 1
ATOM 659 O O . GLU A 1 92 ? -9.756 -0.931 -0.248 1.00 97.94 92 GLU A O 1
ATOM 664 N N . LEU A 1 93 ? -7.910 -2.198 -0.095 1.00 98.62 93 LEU A N 1
ATOM 665 C CA . LEU A 1 93 ? -7.070 -1.362 -0.937 1.00 98.62 93 LEU A CA 1
ATOM 666 C C . LEU A 1 93 ? -6.844 -2.063 -2.266 1.00 98.62 93 LEU A C 1
ATOM 668 O O . LEU A 1 93 ? -6.513 -3.247 -2.293 1.00 98.62 93 LEU A O 1
ATOM 672 N N . ARG A 1 94 ? -6.933 -1.317 -3.362 1.00 98.75 94 ARG A N 1
ATOM 673 C CA . ARG A 1 94 ? -6.467 -1.777 -4.670 1.00 98.75 94 ARG A CA 1
ATOM 674 C C . ARG A 1 94 ? -5.633 -0.699 -5.333 1.00 98.75 94 ARG A C 1
ATOM 676 O O . ARG A 1 94 ? -5.988 0.473 -5.284 1.00 98.75 94 ARG A O 1
ATOM 683 N N . THR A 1 95 ? -4.542 -1.095 -5.973 1.00 98.50 95 THR A N 1
ATOM 684 C CA . THR A 1 95 ? -3.768 -0.227 -6.860 1.00 98.50 95 THR A CA 1
ATOM 685 C C . THR A 1 95 ? -3.633 -0.865 -8.233 1.00 98.50 95 THR A C 1
ATOM 687 O O . THR A 1 95 ? -3.569 -2.091 -8.354 1.00 98.50 95 THR A O 1
ATOM 690 N N . THR A 1 96 ? -3.615 -0.033 -9.269 1.00 98.06 96 THR A N 1
ATOM 691 C CA . THR A 1 96 ? -3.332 -0.461 -10.640 1.00 98.06 96 THR A CA 1
ATOM 692 C C . THR A 1 96 ? -2.219 0.386 -11.229 1.00 98.06 96 THR A C 1
ATOM 694 O O . THR A 1 96 ? -2.286 1.616 -11.134 1.00 98.06 96 THR A O 1
ATOM 697 N N . ALA A 1 97 ? -1.280 -0.264 -11.908 1.00 97.12 97 ALA A N 1
ATOM 698 C CA . ALA A 1 97 ? -0.310 0.381 -12.778 1.00 97.12 97 ALA A CA 1
ATOM 699 C C . ALA A 1 97 ? -0.500 -0.136 -14.207 1.00 97.12 97 ALA A C 1
ATOM 701 O O . ALA A 1 97 ? -0.538 -1.346 -14.423 1.00 97.12 97 ALA A O 1
ATOM 702 N N . ALA A 1 98 ? -0.673 0.792 -15.146 1.00 94.62 98 ALA A N 1
ATOM 703 C CA . ALA A 1 98 ? -0.731 0.521 -16.579 1.00 94.62 98 ALA A CA 1
ATOM 704 C C . ALA A 1 98 ? 0.072 1.605 -17.310 1.00 94.62 98 ALA A C 1
ATOM 706 O O . ALA A 1 98 ? -0.410 2.732 -17.497 1.00 94.62 98 ALA A O 1
ATOM 707 N N . GLY A 1 99 ? 1.322 1.303 -17.651 1.00 89.62 99 GLY A N 1
ATOM 708 C CA . GLY A 1 99 ? 2.305 2.296 -18.066 1.00 89.62 99 GLY A CA 1
ATOM 709 C C . GLY A 1 99 ? 2.425 3.415 -17.027 1.00 89.62 99 GLY A C 1
ATOM 710 O O . GLY A 1 99 ? 2.689 3.175 -15.856 1.00 89.62 99 GLY A O 1
ATOM 711 N N . ASN A 1 100 ? 2.176 4.662 -17.433 1.00 92.88 100 ASN A N 1
ATOM 712 C CA . ASN A 1 100 ? 2.250 5.820 -16.537 1.00 92.88 100 ASN A CA 1
ATOM 713 C C . ASN A 1 100 ? 0.935 6.153 -15.808 1.00 92.88 100 ASN A C 1
ATOM 715 O O . ASN A 1 100 ? 0.879 7.167 -15.109 1.00 92.88 100 ASN A O 1
ATOM 719 N N . HIS A 1 101 ? -0.126 5.362 -15.993 1.00 95.62 101 HIS A N 1
ATOM 720 C CA . HIS A 1 101 ? -1.416 5.580 -15.346 1.00 95.62 101 HIS A CA 1
ATOM 721 C C . HIS A 1 101 ? -1.499 4.796 -14.040 1.00 95.62 101 HIS A C 1
ATOM 723 O O . HIS A 1 101 ? -1.553 3.566 -14.035 1.00 95.62 101 HIS A O 1
ATOM 729 N N . LEU A 1 102 ? -1.557 5.538 -12.936 1.00 97.81 102 LEU A N 1
ATOM 730 C CA . LEU A 1 102 ? -1.523 5.008 -11.582 1.00 97.81 102 LEU A CA 1
ATOM 731 C C . LEU A 1 102 ? -2.821 5.339 -10.864 1.00 97.81 102 LEU A C 1
ATOM 733 O O . LEU A 1 102 ? -3.223 6.501 -10.816 1.00 97.81 102 LEU A O 1
ATOM 737 N N . LYS A 1 103 ? -3.490 4.328 -10.310 1.00 98.50 103 LYS A N 1
ATOM 738 C CA . LYS A 1 103 ? -4.782 4.512 -9.637 1.00 98.50 103 LYS A CA 1
ATOM 739 C C . LYS A 1 103 ? -4.803 3.793 -8.308 1.00 98.50 103 LYS A C 1
ATOM 741 O O . LYS A 1 103 ? -4.382 2.644 -8.233 1.00 98.50 103 LYS A O 1
ATOM 746 N N . GLY A 1 104 ? -5.359 4.454 -7.302 1.00 98.62 104 GLY A N 1
ATOM 747 C CA . GLY A 1 104 ? -5.633 3.887 -5.990 1.00 98.62 104 GLY A CA 1
ATOM 748 C C . GLY A 1 104 ? -7.132 3.846 -5.729 1.00 98.62 104 GLY A C 1
ATOM 749 O O . GLY A 1 104 ? -7.856 4.800 -6.028 1.00 98.62 104 GLY A O 1
ATOM 750 N N . PHE A 1 105 ? -7.595 2.739 -5.168 1.00 98.62 105 PHE A N 1
ATOM 751 C CA . PHE A 1 105 ? -8.989 2.494 -4.836 1.00 98.62 105 PHE A CA 1
ATOM 752 C C . PHE A 1 105 ? -9.095 2.111 -3.365 1.00 98.62 105 PHE A C 1
ATOM 754 O O . PHE A 1 105 ? -8.299 1.305 -2.875 1.00 98.62 105 PHE A O 1
ATOM 761 N N . VAL A 1 106 ? -10.103 2.656 -2.692 1.00 98.38 106 VAL A N 1
ATOM 762 C CA . VAL A 1 106 ? -10.477 2.276 -1.329 1.00 98.38 106 VAL A CA 1
ATOM 763 C C . VAL A 1 106 ? -11.905 1.754 -1.364 1.00 98.38 106 VAL A C 1
ATOM 765 O O . VAL A 1 106 ? -12.791 2.424 -1.887 1.00 98.38 106 VAL A O 1
ATOM 768 N N . ASP A 1 107 ? -12.122 0.541 -0.858 1.00 96.75 107 ASP A N 1
ATOM 769 C CA . ASP A 1 107 ? -13.430 -0.130 -0.820 1.00 96.75 107 ASP A CA 1
ATOM 770 C C . ASP A 1 107 ? -14.153 -0.149 -2.188 1.00 96.75 107 ASP A C 1
ATOM 772 O O . ASP A 1 107 ? -15.372 -0.015 -2.287 1.00 96.75 107 ASP A O 1
ATOM 776 N N . GLY A 1 108 ? -13.377 -0.322 -3.264 1.00 96.38 108 GLY A N 1
ATOM 777 C CA . GLY A 1 108 ? -13.867 -0.387 -4.644 1.00 96.38 108 GLY A CA 1
ATOM 778 C C . GLY A 1 108 ? -14.067 0.969 -5.332 1.00 96.38 108 GLY A C 1
ATOM 779 O O . GLY A 1 108 ? -14.272 0.998 -6.547 1.00 96.38 108 GLY A O 1
ATOM 780 N N . GLU A 1 109 ? -13.953 2.086 -4.612 1.00 97.44 109 GLU A N 1
ATOM 781 C CA . GLU A 1 109 ? -14.061 3.431 -5.178 1.00 97.44 109 GLU A CA 1
ATOM 782 C C . GLU A 1 109 ? -12.682 3.987 -5.544 1.00 97.44 109 GLU A C 1
ATOM 784 O O . GLU A 1 109 ? -11.768 4.053 -4.719 1.00 97.44 109 GLU A O 1
ATOM 789 N N . MET A 1 110 ? -12.520 4.413 -6.801 1.00 98.25 110 MET A N 1
ATOM 790 C CA . MET A 1 110 ? -11.295 5.082 -7.239 1.00 98.25 110 MET A CA 1
ATOM 791 C C . MET A 1 110 ? -11.160 6.405 -6.493 1.00 98.25 110 MET A C 1
ATOM 793 O O . MET A 1 110 ? -12.005 7.285 -6.630 1.00 98.25 110 MET A O 1
ATOM 797 N N . THR A 1 111 ? -10.095 6.532 -5.714 1.00 98.31 111 THR A N 1
ATOM 798 C CA . THR A 1 111 ? -9.903 7.662 -4.801 1.00 98.31 111 THR A CA 1
ATOM 799 C C . THR A 1 111 ? -8.803 8.601 -5.281 1.00 98.31 111 THR A C 1
ATOM 801 O O . THR A 1 111 ? -8.891 9.804 -5.064 1.00 98.31 111 THR A O 1
ATOM 804 N N . VAL A 1 112 ? -7.785 8.061 -5.955 1.00 98.56 112 VAL A N 1
ATOM 805 C CA . VAL A 1 112 ? -6.657 8.825 -6.503 1.00 98.56 112 VAL A CA 1
ATOM 806 C C . VAL A 1 112 ? -6.291 8.315 -7.892 1.00 98.56 112 VAL A C 1
ATOM 808 O O . VAL A 1 112 ? -6.352 7.110 -8.160 1.00 98.56 112 VAL A O 1
ATOM 811 N N . HIS A 1 113 ? -5.896 9.232 -8.771 1.00 97.94 113 HIS A N 1
ATOM 812 C CA . HIS A 1 113 ? -5.408 8.959 -10.121 1.00 97.94 113 HIS A CA 1
ATOM 813 C C . HIS A 1 113 ? -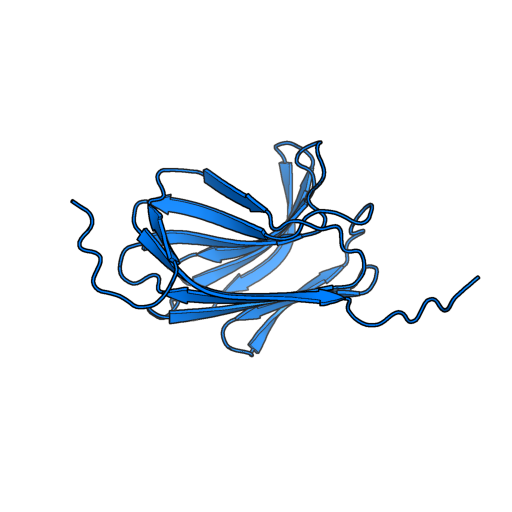4.230 9.888 -10.412 1.00 97.94 113 HIS A C 1
ATOM 815 O O . HIS A 1 113 ? -4.399 11.067 -10.713 1.00 97.94 113 HIS A O 1
ATOM 821 N N . GLY A 1 114 ? -3.028 9.321 -10.420 1.00 95.56 114 GLY A N 1
ATOM 822 C CA . GLY A 1 114 ? -1.793 10.020 -10.752 1.00 95.56 114 GLY A CA 1
ATOM 823 C C . GLY A 1 114 ? -1.235 9.628 -12.116 1.00 95.56 114 GLY A C 1
ATOM 824 O O . GLY A 1 114 ? -1.552 8.574 -12.675 1.00 95.56 114 GLY A O 1
ATOM 825 N N . HIS A 1 115 ? -0.349 10.478 -12.630 1.00 94.31 115 HIS A N 1
ATOM 826 C CA . HIS A 1 115 ? 0.509 10.148 -13.762 1.00 94.31 115 HIS A CA 1
ATOM 827 C C . HIS A 1 115 ? 1.970 10.222 -13.329 1.00 94.31 115 HIS A C 1
ATOM 829 O O . HIS A 1 115 ? 2.413 11.252 -12.824 1.00 94.31 115 HIS A O 1
ATOM 835 N N . GLY A 1 116 ? 2.722 9.147 -13.541 1.00 88.06 116 GLY A N 1
ATOM 836 C CA . GLY A 1 116 ? 4.130 9.069 -13.160 1.00 88.06 116 GLY A CA 1
ATOM 837 C C . GLY A 1 116 ? 4.821 7.904 -13.849 1.00 88.06 116 GLY A C 1
ATOM 838 O O . GLY A 1 116 ? 4.179 6.912 -14.177 1.00 88.06 116 GLY A O 1
ATOM 839 N N . ALA A 1 117 ? 6.123 8.031 -14.103 1.00 87.56 117 ALA A N 1
ATOM 840 C CA . ALA A 1 117 ? 6.909 6.900 -14.579 1.00 87.56 117 ALA A CA 1
ATOM 841 C C . ALA A 1 117 ? 7.052 5.890 -13.435 1.00 87.56 117 ALA A C 1
ATOM 843 O O . ALA A 1 117 ? 7.471 6.266 -12.339 1.00 87.56 117 ALA A O 1
ATOM 844 N N . THR A 1 118 ? 6.699 4.636 -13.692 1.00 79.38 118 THR A N 1
ATOM 845 C CA . THR A 1 118 ? 6.702 3.576 -12.681 1.00 79.38 118 THR A CA 1
ATOM 846 C C . THR A 1 118 ? 8.087 3.002 -12.410 1.00 79.38 118 THR A C 1
ATOM 848 O O . THR A 1 118 ? 8.311 2.486 -11.321 1.00 79.38 118 THR A O 1
ATOM 851 N N . GLY A 1 119 ? 9.030 3.189 -13.338 1.00 81.69 119 GLY A N 1
ATOM 852 C CA . GLY A 1 119 ? 10.382 2.641 -13.250 1.00 81.69 119 GLY A CA 1
ATOM 853 C C . GLY A 1 119 ? 10.476 1.290 -13.951 1.00 81.69 119 GLY A C 1
ATOM 854 O O . GLY A 1 119 ? 9.695 1.005 -14.855 1.00 81.69 119 GLY A O 1
ATOM 855 N N . GLU A 1 120 ? 11.453 0.483 -13.547 1.00 90.56 120 GLU A N 1
ATOM 856 C CA . GLU A 1 120 ? 11.581 -0.902 -14.004 1.00 90.56 120 GLU A CA 1
ATOM 857 C C . GLU A 1 120 ? 10.585 -1.815 -13.265 1.00 90.56 120 GLU A C 1
ATOM 859 O O . GLU A 1 120 ? 10.177 -1.497 -12.140 1.00 90.56 120 GLU A O 1
ATOM 864 N N . PRO A 1 121 ? 10.235 -2.984 -13.833 1.00 95.06 121 PRO A N 1
ATOM 865 C CA . PRO A 1 121 ? 9.406 -3.968 -13.147 1.00 95.06 121 PRO A CA 1
ATOM 866 C C . PRO A 1 121 ? 9.987 -4.316 -11.770 1.00 95.06 121 PRO A C 1
ATOM 868 O O . PRO A 1 121 ? 11.163 -4.676 -11.641 1.00 95.06 121 PRO A O 1
ATOM 871 N N . GLY A 1 122 ? 9.165 -4.249 -10.723 1.00 96.19 122 GLY A N 1
ATOM 872 C CA . GLY A 1 122 ? 9.656 -4.321 -9.345 1.00 96.19 122 GLY A CA 1
ATOM 873 C C . GLY A 1 122 ? 8.750 -5.074 -8.384 1.00 96.19 122 GLY A C 1
ATOM 874 O O . GLY A 1 122 ? 7.713 -5.627 -8.758 1.00 96.19 122 GLY A O 1
ATOM 875 N N . GLY A 1 123 ? 9.171 -5.111 -7.120 1.00 97.44 123 GLY A N 1
ATOM 876 C CA . GLY A 1 123 ? 8.433 -5.786 -6.057 1.00 97.44 123 GLY A CA 1
ATOM 877 C C . GLY A 1 123 ? 7.084 -5.124 -5.783 1.00 97.44 123 GLY A C 1
ATOM 878 O O . GLY A 1 123 ? 6.907 -3.923 -5.999 1.00 97.44 123 GLY A O 1
ATOM 879 N N . VAL A 1 124 ? 6.138 -5.914 -5.278 1.00 98.38 124 VAL A N 1
ATOM 880 C CA . VAL A 1 124 ? 4.799 -5.460 -4.884 1.00 98.38 124 VAL A CA 1
ATOM 881 C C . VAL A 1 124 ? 4.512 -5.937 -3.472 1.00 98.38 124 VAL A C 1
ATOM 883 O O . VAL A 1 124 ? 4.877 -7.054 -3.099 1.00 98.38 124 VAL A O 1
ATOM 886 N N . GLY A 1 125 ? 3.887 -5.089 -2.667 1.00 97.94 125 GLY A N 1
ATOM 887 C CA . GLY A 1 125 ? 3.805 -5.335 -1.242 1.00 97.94 125 GLY A CA 1
ATOM 888 C C . GLY A 1 125 ? 2.888 -4.407 -0.467 1.00 97.94 125 GLY A C 1
ATOM 889 O O . GLY A 1 125 ? 2.215 -3.543 -1.026 1.00 97.94 125 GLY A O 1
ATOM 890 N N . LEU A 1 126 ? 2.897 -4.595 0.849 1.00 98.12 126 LEU A N 1
ATOM 891 C CA . LEU A 1 126 ? 2.233 -3.724 1.810 1.00 98.12 126 LEU A CA 1
ATOM 892 C C . LEU A 1 126 ? 3.233 -2.743 2.405 1.00 98.12 126 LEU A C 1
ATOM 894 O O . LEU A 1 126 ? 4.298 -3.150 2.866 1.00 98.12 126 LEU A O 1
ATOM 898 N N . SER A 1 127 ? 2.848 -1.473 2.451 1.00 97.50 127 SER A N 1
ATOM 899 C CA . SER A 1 127 ? 3.515 -0.443 3.242 1.00 97.50 127 SER A CA 1
ATOM 900 C C . SER A 1 127 ? 2.735 -0.219 4.528 1.00 97.50 127 SER A C 1
ATOM 902 O O . SER A 1 127 ? 1.518 -0.045 4.493 1.00 97.50 127 SER A O 1
ATOM 904 N N . LEU A 1 128 ? 3.425 -0.239 5.661 1.00 97.81 128 LEU A N 1
ATOM 905 C CA . LEU A 1 128 ? 2.845 -0.058 6.984 1.00 97.81 128 LEU A CA 1
ATOM 906 C C . LEU A 1 128 ? 3.680 0.986 7.723 1.00 97.81 128 LEU A C 1
ATOM 908 O O . LEU A 1 128 ? 4.905 0.922 7.705 1.00 97.81 128 LEU A O 1
ATOM 912 N N . ASN A 1 129 ? 3.034 1.942 8.375 1.00 97.44 129 ASN A N 1
ATOM 913 C CA . ASN A 1 129 ? 3.700 2.875 9.274 1.00 97.44 129 ASN A CA 1
ATOM 914 C C . ASN A 1 129 ? 2.777 3.189 10.444 1.00 97.44 129 ASN A C 1
ATOM 916 O O . ASN A 1 129 ? 1.744 3.838 10.266 1.00 97.44 129 ASN A O 1
ATOM 920 N N . GLY A 1 130 ? 3.126 2.707 11.630 1.00 97.25 130 GLY A N 1
ATOM 921 C CA . GLY A 1 130 ? 2.293 2.890 12.808 1.00 97.25 130 GLY A CA 1
ATOM 922 C C . GLY A 1 130 ? 2.598 1.886 13.900 1.00 97.25 130 GLY A C 1
ATOM 923 O O . GLY A 1 130 ? 3.706 1.363 13.985 1.00 97.25 130 GLY A O 1
ATOM 924 N N . GLN A 1 131 ? 1.602 1.617 14.736 1.00 97.75 131 GLN A N 1
ATOM 925 C CA . GLN A 1 131 ? 1.733 0.684 15.844 1.00 97.75 131 GLN A CA 1
ATOM 926 C C . GLN A 1 131 ? 0.488 -0.190 15.991 1.00 97.75 131 GLN A C 1
ATOM 928 O O . GLN A 1 131 ? -0.644 0.260 15.797 1.00 97.75 131 GLN A O 1
ATOM 933 N N . GLY A 1 132 ? 0.704 -1.448 16.367 1.00 96.56 132 GLY A N 1
ATOM 934 C CA . GLY A 1 132 ? -0.353 -2.406 16.670 1.00 96.56 132 GLY A CA 1
ATOM 935 C C . GLY A 1 132 ? -0.377 -3.563 15.684 1.00 96.56 132 GLY A C 1
ATOM 936 O O . GLY A 1 132 ? 0.654 -3.951 15.144 1.00 96.56 132 GLY A O 1
ATOM 937 N N . ILE A 1 133 ? -1.552 -4.151 15.473 1.00 96.19 133 ILE A N 1
ATOM 938 C CA . ILE A 1 133 ? -1.700 -5.369 14.675 1.00 96.19 133 ILE A CA 1
ATOM 939 C C . ILE A 1 133 ? -2.559 -5.103 13.450 1.00 96.19 133 ILE A C 1
ATOM 941 O O . ILE A 1 133 ? -3.754 -4.822 13.575 1.00 96.19 133 ILE A O 1
ATOM 945 N N . VAL A 1 134 ? -1.961 -5.290 12.277 1.00 96.06 134 VAL A N 1
ATOM 946 C CA . VAL A 1 134 ? -2.681 -5.394 11.004 1.00 96.06 134 VAL A CA 1
ATOM 947 C C . VAL A 1 134 ? -2.905 -6.869 10.709 1.00 96.06 134 VAL A C 1
ATOM 949 O O . VAL A 1 134 ? -1.964 -7.658 10.768 1.00 96.06 134 VAL A O 1
ATOM 952 N N . ARG A 1 135 ? -4.137 -7.265 10.378 1.00 96.25 135 ARG A N 1
ATOM 953 C CA . ARG A 1 135 ? -4.401 -8.615 9.859 1.00 96.25 135 ARG A CA 1
ATOM 954 C C . ARG A 1 135 ? -4.625 -8.562 8.361 1.00 96.25 135 ARG A C 1
ATOM 956 O O . ARG A 1 135 ? -5.525 -7.866 7.896 1.00 96.25 135 ARG A O 1
ATOM 963 N N . ILE A 1 136 ? -3.833 -9.328 7.623 1.00 97.38 136 ILE A N 1
ATOM 964 C CA . ILE A 1 136 ? -4.026 -9.548 6.194 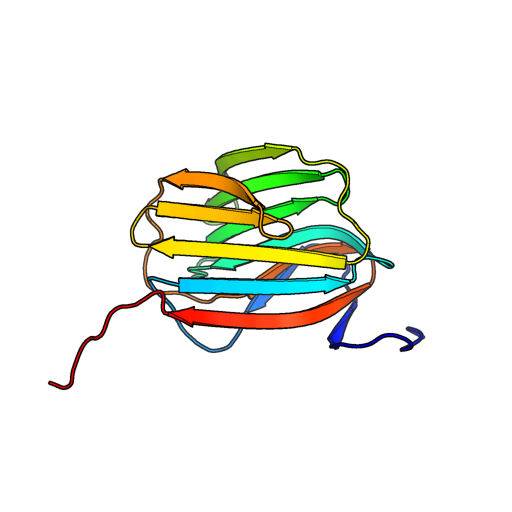1.00 97.38 136 ILE A CA 1
ATOM 965 C C . ILE A 1 136 ? -5.066 -10.651 6.041 1.00 97.38 136 ILE A C 1
ATOM 967 O O . ILE A 1 136 ? -4.792 -11.814 6.344 1.00 97.38 136 ILE A O 1
ATOM 971 N N . LEU A 1 137 ? -6.263 -10.276 5.597 1.00 97.38 137 LEU A N 1
ATOM 972 C CA . LEU A 1 137 ? -7.334 -11.223 5.293 1.00 97.38 137 LEU A CA 1
ATOM 973 C C . LEU A 1 137 ? -7.123 -11.832 3.907 1.00 97.38 137 LEU A C 1
ATOM 975 O O . LEU A 1 137 ? -7.366 -13.015 3.706 1.00 97.38 137 LEU A O 1
ATOM 979 N N . GLU A 1 138 ? -6.660 -11.014 2.963 1.00 97.19 138 GLU A N 1
ATOM 980 C CA . GLU A 1 138 ? -6.378 -11.414 1.589 1.00 97.19 138 GLU A CA 1
ATOM 981 C C . GLU A 1 138 ? -5.370 -10.449 0.963 1.00 97.19 138 GLU A C 1
ATOM 983 O O . GLU A 1 138 ? -5.394 -9.250 1.248 1.00 97.19 138 GLU A O 1
ATOM 988 N N . MET A 1 139 ? -4.498 -10.965 0.099 1.00 97.44 139 MET A N 1
ATOM 989 C CA . MET A 1 139 ? -3.652 -10.148 -0.762 1.00 97.44 139 MET A CA 1
ATOM 990 C C . MET A 1 139 ? -3.405 -10.875 -2.081 1.00 97.44 139 MET A C 1
ATOM 992 O O . MET A 1 139 ? -2.999 -12.037 -2.081 1.00 97.44 139 MET A O 1
ATOM 996 N N . THR A 1 140 ? -3.624 -10.183 -3.193 1.00 97.31 140 THR A N 1
ATOM 997 C CA . THR A 1 140 ? -3.402 -10.698 -4.545 1.00 97.31 140 THR A CA 1
ATOM 998 C C . THR A 1 140 ? -2.618 -9.690 -5.373 1.00 97.31 140 THR A C 1
ATOM 1000 O O . THR A 1 140 ? -2.730 -8.477 -5.182 1.00 97.31 140 THR A O 1
ATOM 1003 N N . VAL A 1 141 ? -1.801 -10.205 -6.290 1.00 97.81 141 VAL A N 1
ATOM 1004 C CA . VAL A 1 141 ? -1.098 -9.415 -7.301 1.00 97.81 141 VAL A CA 1
ATOM 1005 C C . VAL A 1 141 ? -1.219 -10.156 -8.621 1.00 97.81 141 VAL A C 1
ATOM 1007 O O . VAL A 1 141 ? -0.861 -11.330 -8.716 1.00 97.81 141 VAL A O 1
ATOM 1010 N N . GLU A 1 142 ? -1.732 -9.469 -9.629 1.00 95.94 142 GLU A N 1
ATOM 1011 C CA . GLU A 1 142 ? -1.960 -10.005 -10.963 1.00 95.94 142 GLU A CA 1
ATOM 1012 C C . GLU A 1 142 ? -1.312 -9.078 -11.994 1.00 95.94 142 GLU A C 1
ATOM 1014 O O . GLU A 1 142 ? -1.426 -7.857 -11.862 1.00 95.94 142 GLU A O 1
ATOM 1019 N N . PRO A 1 143 ? -0.654 -9.605 -13.039 1.00 95.06 143 PRO A N 1
ATOM 1020 C CA . PRO A 1 143 ? -0.239 -8.785 -14.168 1.00 95.06 143 PRO A CA 1
ATOM 1021 C C . PRO A 1 143 ? -1.458 -8.139 -14.835 1.00 95.06 143 PRO A C 1
ATOM 1023 O O . PRO A 1 143 ? -2.416 -8.833 -15.189 1.00 95.06 143 PRO A O 1
ATOM 1026 N N . ALA A 1 144 ? -1.419 -6.829 -15.073 1.00 85.81 144 ALA A N 1
ATOM 1027 C CA . ALA A 1 144 ? -2.475 -6.119 -15.789 1.00 85.81 144 ALA A CA 1
ATOM 1028 C C . ALA A 1 144 ? -2.301 -6.294 -17.308 1.00 85.81 144 ALA A C 1
ATOM 1030 O O . ALA A 1 144 ? -2.087 -5.344 -18.040 1.00 85.81 144 ALA A O 1
ATOM 1031 N N . GLY A 1 145 ? -2.389 -7.536 -17.789 1.00 72.56 145 GLY A N 1
ATOM 1032 C CA . GLY A 1 145 ? -2.586 -7.854 -19.203 1.00 72.56 145 GLY A CA 1
ATOM 1033 C C . GLY A 1 145 ? -1.525 -7.347 -20.188 1.00 72.56 145 GLY A C 1
ATOM 1034 O O . GLY A 1 145 ? -1.753 -6.388 -20.915 1.00 72.56 145 GLY A O 1
ATOM 1035 N N . GLY A 1 146 ? -0.476 -8.151 -20.365 1.00 44.56 146 GLY A N 1
ATOM 1036 C CA . GLY A 1 146 ? 0.272 -8.271 -21.613 1.00 44.56 146 GLY A CA 1
ATOM 1037 C C . GLY A 1 146 ? 0.594 -9.740 -21.877 1.00 44.56 146 GLY A C 1
ATOM 1038 O O . GLY A 1 146 ? 1.489 -10.309 -21.260 1.00 44.56 146 GLY A O 1
ATOM 1039 N N . SER A 1 147 ? -0.128 -10.378 -22.801 1.00 44.81 147 SER A N 1
ATOM 1040 C CA . SER A 1 147 ? 0.366 -11.588 -23.461 1.00 44.81 147 SER A CA 1
ATOM 1041 C C . SER A 1 147 ? 1.645 -11.213 -24.217 1.00 44.81 147 SER A C 1
ATOM 1043 O O . SER A 1 147 ? 1.554 -10.649 -25.306 1.00 44.81 147 SER A O 1
ATOM 1045 N N . SER A 1 148 ? 2.821 -11.563 -23.696 1.00 41.62 148 SER A N 1
ATOM 1046 C CA . SER A 1 148 ? 3.981 -11.815 -24.552 1.00 41.62 148 SER A CA 1
ATOM 1047 C C . SER A 1 148 ? 4.080 -13.319 -24.743 1.00 41.62 148 SER A C 1
ATOM 1049 O O . SER A 1 148 ? 4.418 -14.058 -23.820 1.00 41.62 148 SER A O 1
ATOM 1051 N N . GLY A 1 149 ? 3.701 -13.764 -25.938 1.00 37.22 149 GLY A N 1
ATOM 1052 C CA . GLY A 1 149 ? 3.810 -15.151 -26.350 1.00 37.22 149 GLY A CA 1
ATOM 1053 C C . GLY A 1 149 ? 5.249 -15.658 -26.328 1.00 37.22 149 GLY A C 1
ATOM 1054 O O . GLY A 1 149 ? 6.211 -14.890 -26.281 1.00 37.22 149 GLY A O 1
ATOM 1055 N N . ASN A 1 150 ? 5.349 -16.984 -26.397 1.00 33.62 150 ASN A N 1
ATOM 1056 C CA . ASN A 1 150 ? 6.553 -17.713 -26.769 1.00 33.62 150 ASN A CA 1
ATOM 1057 C C . ASN A 1 150 ? 7.327 -16.990 -27.882 1.00 33.62 150 ASN A C 1
ATOM 1059 O O . ASN A 1 150 ? 6.763 -16.738 -28.948 1.00 33.62 150 ASN A O 1
ATOM 1063 N N . ASN A 1 151 ? 8.619 -16.775 -27.651 1.00 36.78 151 ASN A N 1
ATOM 1064 C CA . ASN A 1 151 ? 9.656 -16.831 -28.677 1.00 36.78 151 ASN A CA 1
ATOM 1065 C C . ASN A 1 151 ? 10.826 -17.639 -28.122 1.00 36.78 151 ASN A C 1
ATOM 1067 O O . ASN A 1 151 ? 11.316 -17.271 -27.033 1.00 36.78 151 ASN A O 1
#

pLDDT: mean 91.0, std 14.26, range [33.62, 98.75]

Mean predicted aligned error: 5.17 Å

Foldseek 3Di:
DPPPPDAFDKDFDDFKDWDWDPDWADWKKKKFKKFCVWWAFKKWKWFLQDPQRWTWIWMAGQQFKTFTWTDGRPDTDTQWIFGDHGADRIWMWMWTDDAQWIWIDIPNHTTTIGGDGGPGTHTITMIDGGGTMMGTNDIDMDHPDDDPDDD

Secondary structure (DSSP, 8-state):
-----SSSEEEEEEEEEEEEEEEEESSEEEEEEEEEEEEEEEEEEEEEE-TTS-EEEEEEETT-EEEEEEEETTEEEEEEEEE-S---SEEEEEEEEETTEEEEEETTEEEEEEE----SSEEEEEEEEEEEEEEEEEEEEEE-S------